Protein AF-A0A3B0WQZ3-F1 (afdb_monomer)

Secondary structure (DSSP, 8-state):
--SHHHHHHHHHHHHHHHHHH-TT-SHHHHHHHHHHHHTS-HHHHHHHH-GGGHHHHHHHTT-S---

Nearest PDB structures (foldseek):
  6hs6-assembly1_A  TM=8.450E-01  e=5.749E-03  Burkholderia cenocepacia H111
  6h8f-assembly1_B  TM=7.618E-01  e=3.390E-01  Burkholderia cenocepacia H111
  4v4r-assembly1_AO  TM=3.135E-01  e=5.810E+00  Thermus thermophilus HB8

Structure (mmCIF, N/CA/C/O backbone):
data_AF-A0A3B0WQZ3-F1
#
_entry.id   AF-A0A3B0WQZ3-F1
#
loop_
_atom_site.group_PDB
_atom_site.id
_atom_site.type_symbol
_atom_site.label_atom_id
_atom_site.label_alt_id
_atom_site.label_comp_id
_atom_site.label_asym_id
_atom_site.label_entity_id
_atom_site.label_seq_id
_atom_site.pdbx_PDB_ins_code
_atom_site.Cartn_x
_atom_site.Cartn_y
_atom_site.Cartn_z
_atom_site.occupancy
_atom_site.B_iso_or_equiv
_atom_site.auth_seq_id
_atom_site.auth_comp_id
_atom_site.auth_asym_id
_atom_site.auth_atom_id
_atom_site.pdbx_PDB_model_num
ATOM 1 N N . MET A 1 1 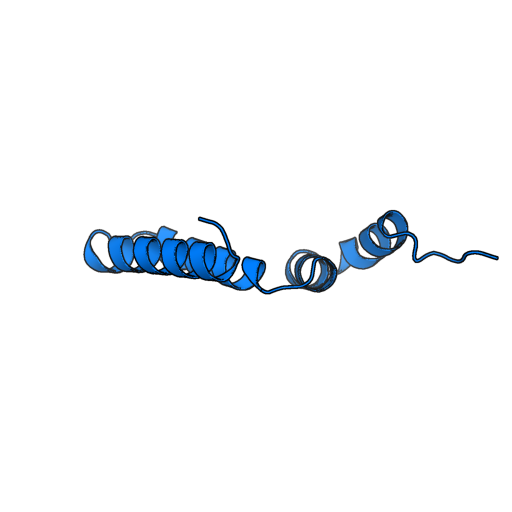? 12.864 10.497 2.136 1.00 85.25 1 MET A N 1
ATOM 2 C CA . MET A 1 1 ? 12.509 9.071 1.983 1.00 85.25 1 MET A CA 1
ATOM 3 C C . MET A 1 1 ? 13.446 8.513 0.938 1.00 85.25 1 MET A C 1
ATOM 5 O O . MET A 1 1 ? 13.372 8.968 -0.194 1.00 85.25 1 MET A O 1
ATOM 9 N N . ASN A 1 2 ? 14.364 7.631 1.333 1.00 94.25 2 ASN A N 1
ATOM 10 C CA . ASN A 1 2 ? 15.495 7.201 0.501 1.00 94.25 2 ASN A CA 1
ATOM 11 C C . ASN A 1 2 ? 15.505 5.684 0.246 1.00 94.25 2 ASN A C 1
ATOM 13 O O . ASN A 1 2 ? 16.398 5.183 -0.429 1.00 94.25 2 ASN A O 1
ATOM 17 N N . SER A 1 3 ? 14.538 4.943 0.792 1.00 93.62 3 SER A N 1
ATOM 18 C CA . SER A 1 3 ? 14.428 3.490 0.645 1.00 93.62 3 SER A CA 1
ATOM 19 C C . SER A 1 3 ? 12.972 3.037 0.520 1.00 93.62 3 SER A C 1
ATOM 21 O O . SER A 1 3 ? 12.043 3.771 0.872 1.00 93.62 3 SER A O 1
ATOM 23 N N . ARG A 1 4 ? 12.776 1.799 0.048 1.00 90.00 4 ARG A N 1
ATOM 24 C CA . ARG A 1 4 ? 11.465 1.135 0.036 1.00 90.00 4 ARG A CA 1
ATOM 25 C C . ARG A 1 4 ? 10.896 1.031 1.456 1.00 90.00 4 ARG A C 1
ATOM 27 O O . ARG A 1 4 ? 9.725 1.332 1.672 1.00 90.00 4 ARG A O 1
ATOM 34 N N . GLU A 1 5 ? 11.734 0.700 2.432 1.00 94.19 5 GLU A N 1
ATOM 35 C CA . GLU A 1 5 ? 11.386 0.675 3.853 1.00 94.19 5 GLU A CA 1
ATOM 36 C C . GLU A 1 5 ? 10.874 2.026 4.369 1.00 94.19 5 GLU A C 1
ATOM 38 O O . GLU A 1 5 ? 9.923 2.050 5.151 1.00 94.19 5 GLU A O 1
ATOM 43 N N . ASP A 1 6 ? 11.446 3.154 3.931 1.00 95.56 6 ASP A N 1
ATOM 44 C CA . ASP A 1 6 ? 10.958 4.481 4.334 1.00 95.56 6 ASP A CA 1
ATOM 45 C C . ASP A 1 6 ? 9.530 4.735 3.831 1.00 95.56 6 ASP A C 1
ATOM 47 O O . ASP A 1 6 ? 8.715 5.320 4.546 1.00 95.56 6 ASP A O 1
ATOM 51 N N . VAL A 1 7 ? 9.205 4.267 2.620 1.00 95.50 7 VAL A N 1
ATOM 52 C CA . VAL A 1 7 ? 7.848 4.342 2.052 1.00 95.50 7 VAL A CA 1
ATOM 53 C C . VAL A 1 7 ? 6.879 3.474 2.843 1.00 95.50 7 VAL A C 1
ATOM 55 O O . VAL A 1 7 ? 5.799 3.937 3.206 1.00 95.50 7 VAL A O 1
ATOM 58 N N . ILE A 1 8 ? 7.272 2.241 3.163 1.00 95.38 8 ILE A N 1
ATOM 59 C CA . ILE A 1 8 ? 6.453 1.319 3.961 1.00 95.38 8 ILE A CA 1
ATOM 60 C C . ILE A 1 8 ? 6.136 1.937 5.329 1.00 95.38 8 ILE A C 1
ATOM 62 O O . ILE A 1 8 ? 4.975 1.952 5.740 1.00 95.38 8 ILE A O 1
ATOM 66 N N . LYS A 1 9 ? 7.136 2.525 6.000 1.00 96.5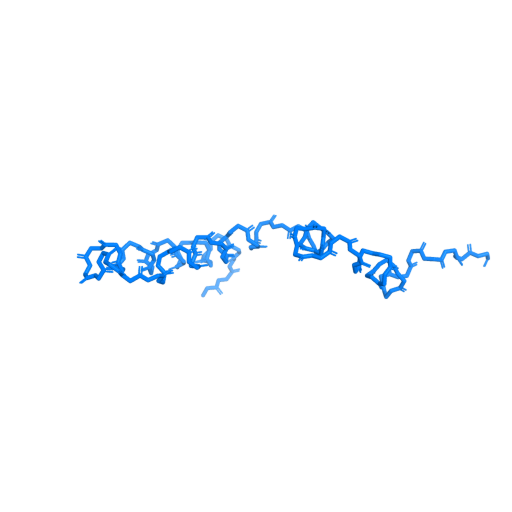6 9 LYS A N 1
ATOM 67 C CA . LYS A 1 9 ? 6.949 3.217 7.286 1.00 96.56 9 LYS A CA 1
ATOM 68 C C . LYS A 1 9 ? 5.994 4.404 7.170 1.00 96.56 9 LYS A C 1
ATOM 70 O O . LYS A 1 9 ? 5.121 4.559 8.021 1.00 96.56 9 LYS A O 1
ATOM 75 N N . ALA A 1 10 ? 6.121 5.217 6.122 1.00 97.25 10 ALA A N 1
ATOM 76 C CA . ALA A 1 10 ? 5.226 6.351 5.896 1.00 97.25 10 ALA A CA 1
ATOM 77 C C . ALA A 1 10 ? 3.767 5.902 5.686 1.00 97.25 10 ALA A C 1
ATOM 79 O O . ALA A 1 10 ? 2.849 6.489 6.264 1.00 97.25 10 ALA A O 1
ATOM 80 N N . LEU A 1 11 ? 3.548 4.827 4.922 1.00 97.19 11 LEU A N 1
ATOM 81 C CA . LEU A 1 11 ? 2.220 4.238 4.722 1.00 97.19 11 LEU A CA 1
ATOM 82 C C . LEU A 1 11 ? 1.629 3.688 6.027 1.00 97.19 11 LEU A C 1
ATOM 84 O O . LEU A 1 11 ? 0.440 3.875 6.285 1.00 97.19 11 LEU A O 1
ATOM 88 N N . ASP A 1 12 ? 2.449 3.057 6.869 1.00 96.75 12 ASP A N 1
ATOM 89 C CA . ASP A 1 12 ? 2.013 2.570 8.180 1.00 96.75 12 ASP A CA 1
ATOM 90 C C . ASP A 1 12 ? 1.638 3.718 9.124 1.00 96.75 12 ASP A C 1
ATOM 92 O O . ASP A 1 12 ? 0.599 3.657 9.786 1.00 96.75 12 ASP A O 1
ATOM 96 N N . MET A 1 13 ? 2.415 4.804 9.139 1.00 97.94 13 MET A N 1
ATOM 97 C CA . MET A 1 13 ? 2.084 6.006 9.910 1.00 97.94 13 MET A CA 1
ATOM 98 C C . MET A 1 13 ? 0.749 6.614 9.465 1.00 97.94 13 MET A C 1
ATOM 100 O O . MET A 1 13 ? -0.111 6.882 10.306 1.00 97.94 13 MET A O 1
ATOM 104 N N . ALA A 1 14 ? 0.539 6.771 8.155 1.00 97.75 14 ALA A N 1
ATOM 105 C CA . ALA A 1 14 ? -0.715 7.284 7.609 1.00 97.75 14 ALA A CA 1
ATOM 106 C C . ALA A 1 14 ? -1.900 6.360 7.937 1.00 97.75 14 ALA A C 1
ATOM 108 O O . ALA A 1 14 ? -2.947 6.819 8.393 1.00 97.75 14 ALA A O 1
ATOM 109 N N . CYS A 1 15 ? -1.735 5.042 7.780 1.00 96.88 15 CYS A N 1
ATOM 110 C CA . CYS A 1 15 ? -2.779 4.078 8.120 1.00 96.88 15 CYS A CA 1
ATOM 111 C C . CYS A 1 15 ? -3.157 4.149 9.607 1.00 96.88 15 CYS A C 1
ATOM 113 O O . CYS A 1 15 ? -4.341 4.067 9.941 1.00 96.88 15 CYS A O 1
ATOM 115 N N . ASN A 1 16 ? -2.173 4.293 10.497 1.00 97.50 16 ASN A 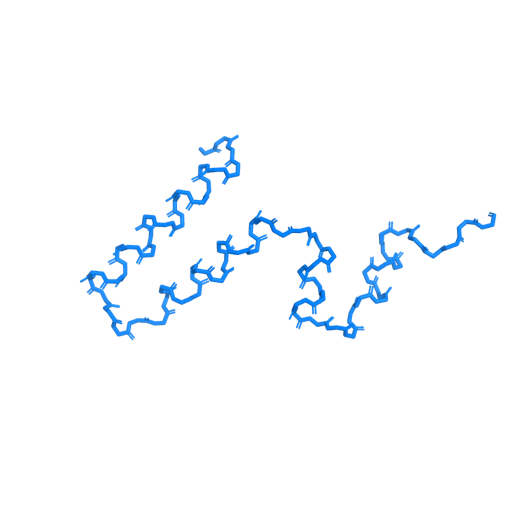N 1
ATOM 116 C CA . ASN A 1 16 ? -2.407 4.399 11.935 1.00 97.50 16 ASN A CA 1
ATOM 117 C C . ASN A 1 16 ? -3.140 5.690 12.302 1.00 97.50 16 ASN A C 1
ATOM 119 O O . ASN A 1 16 ? -4.041 5.648 13.138 1.00 97.50 16 ASN A O 1
ATOM 123 N N . TYR A 1 17 ? -2.811 6.803 11.644 1.00 98.31 17 TYR A N 1
ATOM 124 C CA . TYR A 1 17 ? -3.526 8.062 11.823 1.00 98.31 17 TYR A CA 1
ATOM 125 C C . TYR A 1 17 ? -5.022 7.906 11.517 1.00 98.31 17 TYR A C 1
ATOM 127 O O . TYR A 1 17 ? -5.851 8.201 12.377 1.00 98.31 17 TYR A O 1
ATOM 135 N N . PHE A 1 18 ? -5.377 7.374 10.344 1.00 97.94 18 PHE A N 1
ATOM 136 C CA . PHE A 1 18 ? -6.784 7.215 9.964 1.00 97.94 18 PHE A CA 1
ATOM 137 C C . PHE A 1 18 ? -7.520 6.193 10.837 1.00 97.94 18 PHE A C 1
ATOM 139 O O . PHE A 1 18 ? -8.665 6.425 11.196 1.00 97.94 18 PHE A O 1
ATOM 146 N N . LYS A 1 19 ? -6.869 5.103 11.265 1.00 95.62 19 LYS A N 1
ATOM 147 C CA . LYS A 1 19 ? -7.486 4.150 12.208 1.00 95.62 19 LYS A CA 1
ATOM 148 C C . LYS A 1 19 ? -7.876 4.792 13.543 1.00 95.62 19 LYS A C 1
ATOM 150 O O . LYS A 1 19 ? -8.855 4.365 14.141 1.00 95.62 19 LYS A O 1
ATOM 155 N N . GLN A 1 20 ? -7.100 5.767 14.016 1.00 97.19 20 GLN A N 1
ATOM 156 C CA . GLN A 1 20 ? -7.342 6.432 15.298 1.00 97.19 20 GLN A CA 1
ATOM 157 C C . GLN A 1 20 ? -8.319 7.604 15.177 1.00 97.19 20 GLN A C 1
ATOM 159 O O . GLN A 1 20 ? -9.180 7.766 16.035 1.00 97.19 20 GLN A O 1
ATOM 164 N N . ASN A 1 21 ? -8.186 8.415 14.125 1.00 98.06 21 ASN A N 1
ATOM 165 C CA . ASN A 1 21 ? -8.919 9.677 13.994 1.00 98.06 21 ASN A CA 1
ATOM 166 C C . ASN A 1 21 ? -10.199 9.539 13.159 1.00 98.06 21 ASN A C 1
ATOM 168 O O . ASN A 1 21 ? -11.160 10.267 13.385 1.00 98.06 21 ASN A O 1
ATOM 172 N N . GLU A 1 22 ? -10.235 8.594 12.218 1.00 96.75 22 GLU A N 1
ATOM 173 C CA . GLU A 1 22 ? -11.357 8.380 11.299 1.00 96.75 22 GLU A CA 1
ATOM 174 C C . GLU A 1 22 ? -11.617 6.874 11.073 1.00 96.75 22 GLU A C 1
ATOM 176 O O . GLU A 1 22 ? -11.486 6.375 9.953 1.00 96.75 22 GLU A O 1
ATOM 181 N N . PRO A 1 23 ? -11.987 6.102 12.111 1.00 90.56 23 PRO A N 1
ATOM 182 C CA . PRO A 1 23 ? -12.092 4.639 12.023 1.00 90.56 23 PRO A CA 1
ATOM 183 C C . PRO A 1 23 ? -13.101 4.140 10.975 1.00 90.56 23 PRO A C 1
ATOM 185 O O . PRO A 1 23 ? -12.947 3.038 10.454 1.00 90.56 23 PRO A O 1
ATOM 188 N N . SER A 1 24 ? -14.110 4.949 10.637 1.00 94.00 24 SER A N 1
ATOM 189 C CA . SER A 1 24 ? -15.107 4.643 9.600 1.00 94.00 24 SER A CA 1
ATOM 190 C C . SER A 1 24 ? -14.632 4.956 8.173 1.00 94.00 24 SER A C 1
ATOM 192 O O . SER A 1 24 ? -15.357 4.691 7.215 1.00 94.00 24 SER A O 1
ATOM 194 N N . SER A 1 25 ? -13.447 5.548 8.010 1.00 95.62 25 SER A N 1
ATOM 195 C CA . SER A 1 25 ? -12.893 5.915 6.707 1.00 95.62 25 SER A CA 1
ATOM 196 C C . SER A 1 25 ? -12.454 4.673 5.917 1.00 95.62 25 SER A C 1
ATOM 198 O O . SER A 1 25 ? -11.883 3.744 6.493 1.00 95.62 25 SER A O 1
ATOM 200 N N . PRO A 1 26 ? -12.635 4.638 4.582 1.00 94.44 26 PRO A N 1
ATOM 201 C CA . PRO A 1 26 ? -12.095 3.571 3.737 1.00 94.44 26 PRO A CA 1
ATOM 202 C C . PRO A 1 26 ? -10.578 3.699 3.502 1.00 94.44 26 PRO A C 1
ATOM 204 O O . PRO A 1 26 ? -9.948 2.776 2.981 1.00 94.44 26 PRO A O 1
ATOM 207 N N . VAL A 1 27 ? -9.966 4.828 3.876 1.00 96.88 27 VAL A N 1
ATOM 208 C CA . VAL A 1 27 ? -8.560 5.140 3.575 1.00 96.88 27 VAL A CA 1
ATOM 209 C C . VAL A 1 27 ? -7.560 4.138 4.177 1.00 96.88 27 VAL A C 1
ATOM 211 O O . VAL A 1 27 ? -6.688 3.688 3.430 1.00 96.88 27 VAL A O 1
ATOM 214 N N . PRO A 1 28 ? -7.665 3.690 5.450 1.00 96.25 28 PRO A N 1
ATOM 215 C CA . PRO A 1 28 ? -6.769 2.669 6.003 1.00 96.25 28 PRO A CA 1
AT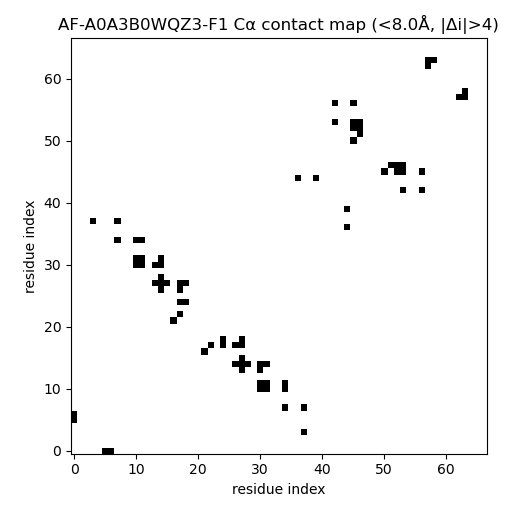OM 216 C C . PRO A 1 28 ? -6.692 1.392 5.163 1.00 96.25 28 PRO A C 1
ATOM 218 O O . PRO A 1 28 ? -5.621 0.804 5.018 1.00 96.25 28 PRO A O 1
ATOM 221 N N . LEU A 1 29 ? -7.825 0.962 4.602 1.00 93.00 29 LEU A N 1
ATOM 222 C CA . LEU A 1 29 ? -7.901 -0.236 3.773 1.00 93.00 29 LEU A CA 1
ATOM 223 C C . LEU A 1 29 ? -7.137 -0.040 2.454 1.00 93.00 29 LEU A C 1
ATOM 225 O O . LEU A 1 29 ? -6.399 -0.927 2.024 1.00 93.00 29 LEU A O 1
ATOM 229 N N . LEU A 1 30 ? -7.288 1.125 1.821 1.00 94.38 30 LEU A N 1
ATOM 230 C CA . LEU A 1 30 ? -6.586 1.466 0.581 1.00 94.38 30 LEU A CA 1
ATOM 231 C C . LEU A 1 30 ? -5.077 1.619 0.804 1.00 94.38 30 LEU A C 1
ATOM 233 O O . LEU A 1 30 ? -4.290 1.109 0.011 1.00 94.38 30 LEU A O 1
ATOM 237 N N . LEU A 1 31 ? -4.666 2.237 1.914 1.00 95.50 31 LEU A N 1
ATOM 238 C CA . LEU A 1 31 ? -3.254 2.374 2.281 1.00 95.50 31 LEU A CA 1
ATOM 239 C C . LEU A 1 31 ? -2.587 1.019 2.537 1.00 95.50 31 LEU A C 1
ATOM 241 O O . LEU A 1 31 ? -1.454 0.803 2.114 1.00 95.50 31 LEU A O 1
ATOM 245 N N . GLN A 1 32 ? -3.289 0.075 3.168 1.00 92.75 32 GLN A N 1
ATOM 246 C CA . GLN A 1 32 ? -2.781 -1.291 3.338 1.00 92.75 32 GLN A CA 1
ATOM 247 C C . GLN A 1 32 ? -2.608 -2.016 2.001 1.00 92.75 32 GLN A C 1
ATOM 249 O O . GLN A 1 32 ? -1.620 -2.728 1.824 1.00 92.75 32 GLN A O 1
ATOM 254 N N . ARG A 1 33 ? -3.529 -1.820 1.047 1.00 90.50 33 ARG A N 1
ATOM 255 C CA . ARG A 1 33 ? -3.373 -2.348 -0.318 1.00 90.50 33 ARG A CA 1
ATOM 256 C C . ARG A 1 33 ? -2.167 -1.728 -1.012 1.00 90.50 33 ARG A C 1
ATOM 258 O O . ARG A 1 33 ? -1.313 -2.466 -1.487 1.00 90.50 33 ARG A O 1
ATOM 265 N N . ALA A 1 34 ? -2.039 -0.402 -0.978 1.00 91.31 34 ALA A N 1
ATOM 266 C CA . ALA A 1 34 ? -0.883 0.300 -1.529 1.00 91.31 34 ALA A CA 1
ATOM 267 C C . ALA A 1 34 ? 0.435 -0.208 -0.921 1.00 91.31 34 ALA A C 1
ATOM 269 O O . ALA A 1 34 ? 1.388 -0.466 -1.649 1.00 91.31 34 ALA A O 1
ATOM 270 N N . LYS A 1 35 ? 0.468 -0.453 0.396 1.00 91.94 35 LYS A N 1
ATOM 271 C CA . LYS A 1 35 ? 1.639 -1.012 1.083 1.00 91.94 35 LYS A CA 1
ATOM 272 C C . LYS A 1 35 ? 2.040 -2.388 0.551 1.00 91.94 35 LYS A C 1
ATOM 274 O O . LYS A 1 35 ? 3.229 -2.640 0.399 1.00 91.94 35 LYS A O 1
ATOM 279 N N . ARG A 1 36 ? 1.077 -3.267 0.249 1.00 87.56 36 ARG A N 1
ATOM 280 C CA . ARG A 1 36 ? 1.360 -4.594 -0.332 1.00 87.56 36 ARG A CA 1
ATOM 281 C C . ARG A 1 36 ? 1.986 -4.480 -1.721 1.00 87.56 36 ARG A C 1
ATOM 283 O O . ARG A 1 36 ? 2.938 -5.198 -2.007 1.00 87.56 36 ARG A O 1
ATOM 290 N N . LEU A 1 37 ? 1.515 -3.534 -2.533 1.00 86.12 37 LEU A N 1
ATOM 291 C CA . LEU A 1 37 ? 2.042 -3.306 -3.881 1.00 86.12 37 LEU A CA 1
ATOM 292 C C . LEU A 1 37 ? 3.509 -2.849 -3.872 1.00 86.12 37 LEU A C 1
ATOM 294 O O . LEU A 1 37 ? 4.262 -3.214 -4.764 1.00 86.12 37 LEU A O 1
ATOM 298 N N . VAL A 1 38 ? 3.951 -2.112 -2.846 1.00 87.38 38 VAL A N 1
ATOM 299 C CA . VAL A 1 38 ? 5.345 -1.629 -2.731 1.00 87.38 38 VAL A CA 1
ATOM 300 C C . VAL A 1 38 ? 6.373 -2.775 -2.688 1.00 87.38 38 VAL A C 1
ATOM 302 O O . VAL A 1 38 ? 7.521 -2.588 -3.102 1.00 87.38 38 VAL A O 1
ATOM 305 N N . SER A 1 39 ? 5.973 -3.948 -2.188 1.00 79.25 39 SER A N 1
ATOM 306 C CA . SER A 1 39 ? 6.812 -5.153 -2.098 1.00 79.25 39 SER A CA 1
ATOM 307 C C . SER A 1 39 ? 6.641 -6.143 -3.254 1.00 79.25 39 SER A C 1
ATOM 309 O O . SER A 1 39 ? 7.368 -7.130 -3.286 1.00 79.25 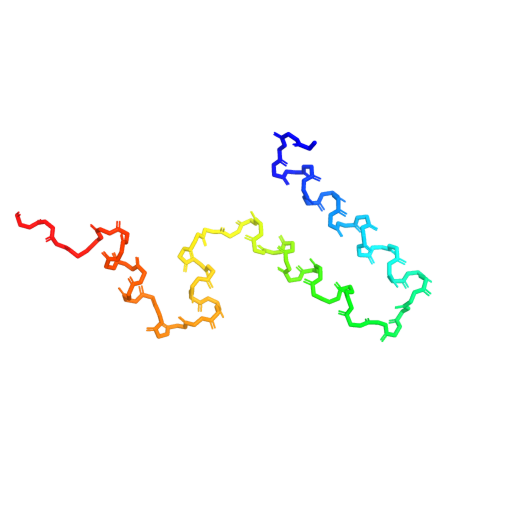39 SER A O 1
ATOM 311 N N . MET A 1 40 ? 5.686 -5.921 -4.160 1.00 81.25 40 MET A N 1
ATOM 312 C CA . MET A 1 40 ? 5.388 -6.855 -5.249 1.00 81.25 40 MET A CA 1
ATOM 313 C C . MET A 1 40 ? 6.234 -6.554 -6.486 1.00 81.25 40 MET A C 1
ATOM 315 O O . MET A 1 40 ? 6.519 -5.392 -6.788 1.00 81.25 40 MET A O 1
ATOM 319 N N . ASP A 1 41 ? 6.621 -7.610 -7.202 1.00 77.81 41 ASP A N 1
ATOM 320 C CA . ASP A 1 41 ? 7.161 -7.474 -8.551 1.00 77.81 41 ASP A CA 1
ATOM 321 C C . ASP A 1 41 ? 6.060 -6.950 -9.489 1.00 77.81 41 ASP A C 1
ATOM 323 O O . ASP A 1 41 ? 4.872 -7.222 -9.288 1.00 77.81 41 ASP A O 1
ATOM 327 N N . PHE A 1 42 ? 6.436 -6.189 -10.517 1.00 78.00 42 PHE A N 1
ATOM 328 C CA . PHE A 1 42 ? 5.501 -5.652 -11.507 1.00 78.00 42 PHE A CA 1
ATOM 329 C C . PHE A 1 42 ? 4.575 -6.736 -12.085 1.00 78.00 42 PHE A C 1
ATOM 331 O O . PHE A 1 42 ? 3.371 -6.509 -12.216 1.00 78.00 42 PHE A O 1
ATOM 338 N N . MET A 1 43 ? 5.099 -7.938 -12.349 1.00 81.00 43 MET A N 1
ATOM 339 C CA . MET A 1 43 ? 4.295 -9.048 -12.869 1.00 81.00 43 MET A CA 1
ATOM 340 C C . MET A 1 43 ? 3.310 -9.610 -11.842 1.00 81.00 43 MET A C 1
ATOM 342 O O . MET A 1 43 ? 2.201 -10.001 -12.213 1.00 81.00 43 MET A O 1
ATOM 346 N N . ASP A 1 44 ? 3.666 -9.610 -10.558 1.00 81.88 44 ASP A N 1
ATOM 347 C CA . ASP A 1 44 ?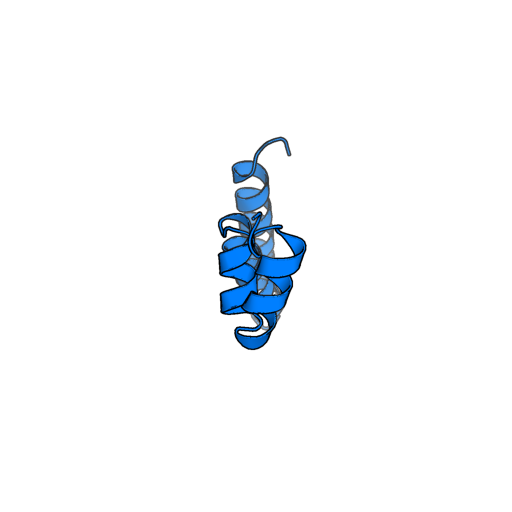 2.756 -10.025 -9.487 1.00 81.88 44 ASP A CA 1
ATOM 348 C C . ASP A 1 44 ? 1.598 -9.031 -9.340 1.00 81.88 44 ASP A C 1
ATOM 350 O O . ASP A 1 44 ? 0.459 -9.436 -9.107 1.00 81.88 44 ASP A O 1
ATOM 354 N N . ILE A 1 45 ? 1.864 -7.733 -9.533 1.00 81.25 45 ILE A N 1
ATOM 355 C CA . ILE A 1 45 ? 0.836 -6.682 -9.512 1.00 81.25 45 ILE A CA 1
ATOM 356 C C . ILE A 1 45 ? -0.159 -6.874 -10.658 1.00 81.25 45 ILE A C 1
ATOM 358 O O . ILE A 1 45 ? -1.368 -6.812 -10.434 1.00 81.25 45 ILE A O 1
ATOM 362 N N . ILE A 1 46 ? 0.321 -7.121 -11.882 1.00 83.62 46 ILE A N 1
ATOM 363 C CA . ILE A 1 46 ? -0.566 -7.358 -13.030 1.00 83.62 46 ILE A CA 1
ATOM 364 C C . ILE A 1 46 ? -1.410 -8.617 -12.806 1.00 83.62 46 ILE A C 1
ATOM 366 O O . ILE A 1 46 ? -2.616 -8.570 -13.037 1.00 83.62 46 ILE A O 1
ATOM 370 N N . ARG A 1 47 ? -0.829 -9.706 -12.281 1.00 83.25 47 ARG A N 1
ATOM 371 C CA . ARG A 1 47 ? -1.582 -10.928 -11.936 1.00 83.25 47 ARG A CA 1
ATOM 372 C C . ARG A 1 47 ? -2.668 -10.676 -10.883 1.00 83.25 47 ARG A C 1
ATOM 374 O O . ARG A 1 47 ? -3.754 -11.231 -11.016 1.00 83.25 47 ARG A O 1
ATOM 381 N N . ASP A 1 48 ? -2.388 -9.859 -9.866 1.00 78.62 48 ASP A N 1
ATOM 382 C CA . ASP A 1 48 ? -3.336 -9.543 -8.784 1.00 78.62 48 ASP A CA 1
ATOM 383 C C . ASP A 1 48 ? -4.462 -8.597 -9.244 1.00 78.62 48 ASP A C 1
ATOM 385 O O . ASP A 1 48 ? -5.622 -8.784 -8.880 1.00 78.62 48 ASP A O 1
ATOM 389 N N . LEU A 1 49 ? -4.146 -7.602 -10.082 1.00 79.00 49 LEU A N 1
ATOM 390 C CA . LEU A 1 49 ? -5.112 -6.597 -10.545 1.00 79.00 49 LEU A CA 1
ATOM 391 C C . LEU A 1 49 ? -5.926 -7.044 -1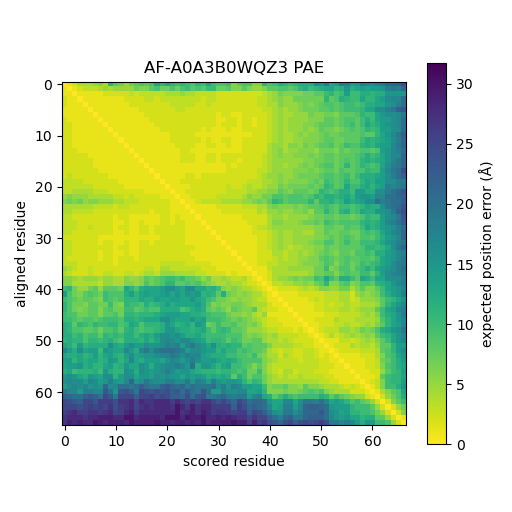1.766 1.00 79.00 49 LEU A C 1
ATOM 393 O O . LEU A 1 49 ? -7.117 -6.747 -11.857 1.00 79.00 49 LEU A O 1
ATOM 397 N N . THR A 1 50 ? -5.286 -7.697 -12.736 1.00 85.44 50 THR A N 1
ATOM 398 C CA . THR A 1 50 ? -5.899 -8.107 -14.004 1.00 85.44 50 THR A CA 1
ATOM 399 C C . THR A 1 50 ? -5.180 -9.325 -14.598 1.00 85.44 50 THR A C 1
ATOM 401 O O . THR A 1 50 ? -4.254 -9.192 -15.401 1.00 85.44 50 THR A O 1
ATOM 404 N N . PRO A 1 51 ? -5.637 -10.551 -14.281 1.00 81.00 51 PRO A N 1
ATOM 405 C CA . PRO A 1 51 ? -5.050 -11.769 -14.840 1.00 81.00 51 PRO A CA 1
ATOM 406 C C . PRO A 1 51 ? -5.015 -11.779 -16.377 1.00 81.00 51 PRO A C 1
ATOM 408 O O . PRO A 1 51 ? -4.100 -12.336 -16.974 1.00 81.00 51 PRO A O 1
ATOM 411 N N . ALA A 1 52 ? -5.985 -11.124 -17.023 1.00 85.75 52 ALA A N 1
ATOM 412 C CA . ALA A 1 52 ? -6.066 -11.017 -18.478 1.00 85.75 52 ALA A CA 1
ATOM 413 C C . ALA A 1 52 ? -5.024 -10.066 -19.093 1.00 85.75 52 ALA A C 1
ATOM 415 O O . ALA A 1 52 ? -4.794 -10.151 -20.292 1.00 85.75 52 ALA A O 1
ATOM 416 N N . GLY A 1 53 ? -4.421 -9.170 -18.301 1.00 83.31 53 GLY A N 1
ATOM 417 C CA . GLY A 1 53 ? -3.386 -8.228 -18.744 1.00 83.31 53 GLY A CA 1
ATOM 418 C C . GLY A 1 53 ? -1.959 -8.782 -18.685 1.00 83.31 53 GLY A C 1
ATOM 419 O O . GLY A 1 53 ? -1.024 -8.093 -19.088 1.00 83.31 53 GLY A O 1
ATOM 420 N N . VAL A 1 54 ? -1.778 -10.000 -18.162 1.00 85.94 54 VAL A N 1
ATOM 421 C CA . VAL A 1 54 ? -0.460 -10.628 -17.969 1.00 85.94 54 VAL A CA 1
ATOM 422 C C . VAL A 1 54 ? 0.263 -10.804 -19.301 1.00 85.94 54 VAL A C 1
ATOM 424 O O . VAL A 1 54 ? 1.423 -10.423 -19.407 1.00 85.94 54 VAL A O 1
ATOM 427 N N . THR A 1 55 ? -0.429 -11.295 -20.330 1.00 83.44 55 THR A N 1
ATOM 428 C CA . THR A 1 55 ? 0.155 -11.504 -21.663 1.00 83.44 55 THR A CA 1
ATOM 429 C C . THR A 1 55 ? 0.636 -10.189 -22.283 1.00 83.44 55 THR A C 1
ATOM 431 O O . THR A 1 55 ? 1.742 -10.120 -22.803 1.00 83.44 55 THR A O 1
ATOM 434 N N . GLN A 1 56 ? -0.136 -9.106 -22.158 1.00 82.75 56 GLN A N 1
ATOM 435 C CA . GLN A 1 56 ? 0.264 -7.788 -22.663 1.00 82.75 56 GLN A CA 1
ATOM 436 C C . GLN A 1 56 ? 1.449 -7.212 -21.879 1.00 82.75 56 GLN A C 1
ATOM 438 O O . GLN A 1 56 ? 2.291 -6.526 -22.452 1.00 82.75 56 GLN A O 1
ATOM 443 N N . ALA A 1 57 ? 1.530 -7.480 -20.574 1.00 83.44 57 ALA A N 1
ATOM 444 C CA . ALA A 1 57 ? 2.670 -7.075 -19.759 1.00 83.44 57 ALA A CA 1
ATOM 445 C C . ALA A 1 57 ? 3.952 -7.841 -20.137 1.00 83.44 57 ALA A C 1
ATOM 447 O O . ALA A 1 57 ? 5.016 -7.229 -20.202 1.00 83.44 57 ALA A O 1
ATOM 448 N N . GLU A 1 58 ? 3.847 -9.138 -20.443 1.00 82.88 58 GLU A N 1
ATOM 449 C CA . GLU A 1 58 ? 4.947 -9.967 -20.963 1.00 82.88 58 GLU A CA 1
ATOM 450 C C . GLU A 1 58 ? 5.440 -9.465 -22.332 1.00 82.88 58 GLU A C 1
ATOM 452 O O . GLU A 1 58 ? 6.648 -9.356 -22.555 1.00 82.88 58 GLU A O 1
ATOM 457 N N . ASP A 1 59 ? 4.521 -9.071 -23.219 1.00 80.50 59 ASP A N 1
ATOM 458 C CA . ASP A 1 59 ? 4.861 -8.501 -24.528 1.00 80.50 59 ASP A CA 1
ATOM 459 C C . ASP A 1 59 ? 5.596 -7.157 -24.416 1.00 80.50 59 ASP A C 1
ATOM 461 O O . ASP A 1 59 ? 6.597 -6.929 -25.096 1.00 80.50 59 ASP A O 1
ATOM 465 N N . ILE A 1 60 ? 5.151 -6.269 -23.520 1.00 77.06 60 ILE A N 1
ATOM 466 C CA . ILE A 1 60 ? 5.827 -4.987 -23.251 1.00 77.06 60 ILE A CA 1
ATOM 467 C C . ILE A 1 60 ? 7.180 -5.210 -22.556 1.00 77.06 60 ILE A C 1
ATOM 469 O O . ILE A 1 60 ? 8.140 -4.486 -22.821 1.00 77.06 60 ILE A O 1
ATOM 473 N N . GLY A 1 61 ? 7.265 -6.212 -21.675 1.00 73.38 61 GLY A N 1
ATOM 474 C CA . GLY A 1 61 ? 8.480 -6.603 -20.959 1.00 73.38 61 GLY A CA 1
ATOM 475 C C . GLY A 1 61 ? 9.531 -7.297 -21.830 1.00 73.38 61 GLY A C 1
ATOM 476 O O . GLY A 1 61 ? 10.630 -7.568 -21.347 1.00 73.38 61 GLY A O 1
ATOM 477 N N . GLY A 1 62 ? 9.220 -7.566 -23.103 1.00 63.34 62 GLY A N 1
ATOM 478 C CA . GLY A 1 62 ? 10.142 -8.159 -24.066 1.00 63.34 62 GLY A CA 1
ATOM 479 C C . GLY A 1 62 ? 10.330 -9.671 -23.919 1.00 63.34 62 GLY A C 1
ATOM 480 O O . GLY A 1 62 ? 11.347 -10.187 -24.379 1.00 63.34 62 GLY A O 1
ATOM 481 N N . THR A 1 63 ? 9.392 -10.395 -23.292 1.00 60.31 63 THR A N 1
ATOM 482 C CA . THR A 1 63 ? 9.486 -11.863 -23.151 1.00 60.31 63 THR A CA 1
ATOM 483 C C . THR A 1 63 ? 8.777 -12.654 -24.252 1.00 60.31 63 THR A C 1
ATOM 485 O O . THR A 1 63 ? 8.800 -13.885 -24.226 1.00 60.31 63 THR A O 1
ATOM 488 N N . SER A 1 64 ? 8.214 -12.005 -25.271 1.00 55.44 64 SER A N 1
ATOM 489 C CA . SER A 1 64 ? 7.816 -12.685 -26.506 1.00 55.44 64 SER A CA 1
ATOM 490 C C . SER A 1 64 ? 9.031 -12.885 -27.420 1.00 55.44 64 SER A C 1
ATOM 492 O O . SER A 1 64 ? 9.416 -12.000 -28.171 1.00 55.44 64 SER A O 1
ATOM 494 N N . SER A 1 65 ? 9.633 -14.078 -27.330 1.00 55.16 65 SER A N 1
ATOM 495 C CA . SER A 1 65 ? 10.515 -14.706 -28.333 1.00 55.16 65 SER A CA 1
ATOM 496 C C . SER A 1 65 ? 11.432 -13.764 -29.131 1.00 55.16 65 SER A C 1
ATOM 498 O O . SER A 1 65 ? 11.073 -13.309 -30.217 1.00 55.16 65 SER A O 1
ATOM 500 N N . GLN A 1 66 ? 12.681 -13.599 -28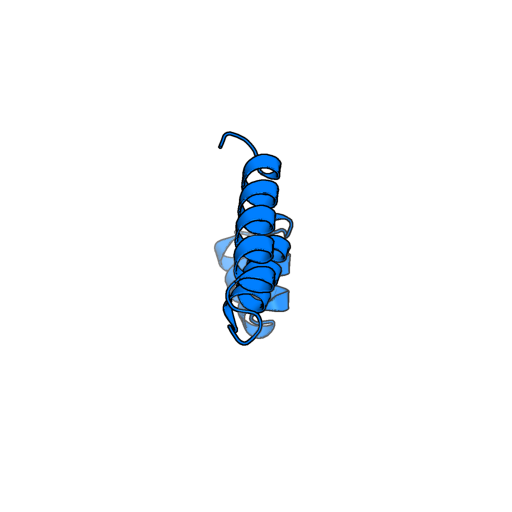.684 1.00 39.94 66 GLN A N 1
ATOM 501 C CA . GLN A 1 66 ? 13.766 -13.454 -29.656 1.00 39.94 66 GLN A CA 1
ATOM 502 C C . GLN A 1 66 ? 14.073 -14.841 -30.234 1.00 39.94 66 GLN A C 1
ATOM 504 O O . GLN A 1 66 ? 14.599 -15.709 -29.535 1.00 39.94 66 GLN A O 1
ATOM 509 N N . ASN A 1 67 ? 13.675 -15.031 -31.494 1.00 34.97 67 ASN A N 1
ATOM 510 C CA . ASN A 1 67 ? 14.444 -15.828 -32.452 1.00 34.97 67 ASN A CA 1
ATOM 511 C C . ASN A 1 67 ? 15.722 -15.071 -32.822 1.00 34.97 67 ASN A C 1
ATOM 513 O O . ASN A 1 67 ? 15.639 -13.823 -32.916 1.00 34.97 67 ASN A O 1
#

Foldseek 3Di:
DPDLVVVLVVLVVVLVVCCVPPVVDCSNVVSVVVSVVSPDDPLVVCCVPPVPCNVVVCVVVVVPDDD

Radius of gyration: 16.42 Å; Cα contacts (8 Å, |Δi|>4): 40; chains: 1; bounding box: 31×26×48 Å

Solvent-accessible surface area (backbone atoms only — not comparable to full-atom values): 4000 Å² total; per-residue (Å²): 127,91,49,74,67,46,52,48,51,52,39,51,53,53,29,52,49,34,55,73,77,40,66,87,52,69,58,38,61,53,39,53,51,54,49,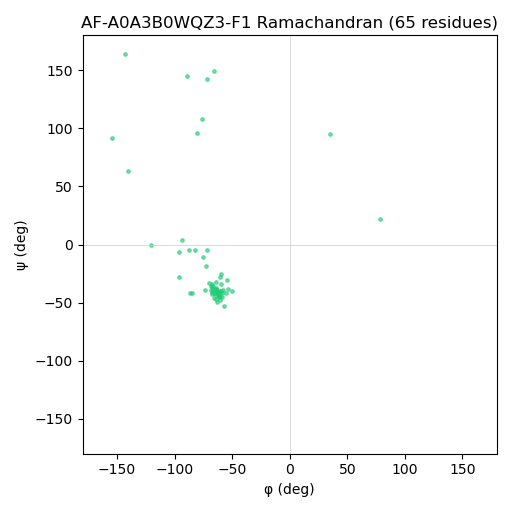54,54,76,76,47,55,72,68,55,48,36,47,74,77,35,64,86,49,39,65,60,50,38,53,75,70,63,68,66,74,86,126

Sequence (67 aa):
MNSREDVIKALDMACNYFKQNEPSSPVPLLLQRAKRLVSMDFMDIIRDLTPAGVTQAEDIGGTSSQN

InterPro domains:
  IPR017740 Type VI secretion system protein TssA-like [PTHR37951] (2-64)

Mean predicted aligned error: 7.77 Å

pLDDT: mean 86.01, std 13.15, range [34.97, 98.31]

Organism: NCBI:txid652676